Protein AF-A0A7Y3NIC6-F1 (afdb_monomer_lite)

Radius of gyration: 16.03 Å; chains: 1; bounding box: 40×29×47 Å

Secondary structure (DSSP, 8-state):
-B-TTSSB--SS-TTTTT-S-EEEEEEE--SS--EEEEEESS-EEEESSTTSS-EEPTT--BS---EEEETTEEEEEEB-TTSPSEEEEESSS-EEEEEEGGGT------EEEE---TT---EEEE-SS-EEEESSTTSS-EEE-SHHHHT-S-S--------

Foldseek 3Di:
DAQPPRHDDDLDDCVVVVFPDFQDKDWADDPQAIWIWTATQQAIWIDRHSSNDIDGQPQGAGPWNDWDDADPKIWTWHDGDPAATAIWMDDPSDIDHLGHCVNQPDWDDWPWDQPRDNPGLWTWTQTLQAIWIDRHVSNDIDDDRDCVVVVHPHSGDPDDDDD

Structure (mmCIF, N/CA/C/O backbone):
data_AF-A0A7Y3NIC6-F1
#
_entry.id   AF-A0A7Y3NIC6-F1
#
loop_
_atom_site.group_PDB
_atom_site.id
_atom_site.type_symbol
_atom_site.label_atom_id
_atom_site.label_alt_id
_atom_site.label_comp_id
_atom_site.label_asym_id
_atom_site.label_entity_id
_atom_site.label_seq_id
_atom_site.pdbx_PDB_ins_code
_atom_site.Cartn_x
_atom_site.Cartn_y
_atom_site.Cartn_z
_atom_site.occupancy
_atom_site.B_iso_or_equiv
_atom_site.auth_seq_id
_atom_site.auth_comp_id
_atom_site.auth_asym_id
_atom_site.auth_atom_id
_atom_site.pdbx_PDB_model_num
ATOM 1 N N . MET A 1 1 ? -9.786 10.816 10.727 1.00 49.00 1 MET A N 1
ATOM 2 C CA . MET A 1 1 ? -10.602 9.852 9.953 1.00 49.00 1 MET A CA 1
ATOM 3 C C . MET A 1 1 ? -12.013 9.863 10.515 1.00 49.00 1 MET A C 1
ATOM 5 O O . MET A 1 1 ? -12.152 10.012 11.722 1.00 49.00 1 MET A O 1
ATOM 9 N N . LYS A 1 2 ? -13.046 9.815 9.669 1.00 41.62 2 LYS A N 1
ATOM 10 C CA . LYS A 1 2 ? -14.445 9.829 10.119 1.00 41.62 2 LYS A CA 1
ATOM 11 C C . LYS A 1 2 ? -14.760 8.459 10.725 1.00 41.62 2 LYS A C 1
ATOM 13 O O . LYS A 1 2 ? -14.425 7.452 10.110 1.00 41.62 2 LYS A O 1
ATOM 18 N N . GLY A 1 3 ? -15.352 8.415 11.916 1.00 47.09 3 GLY A N 1
ATOM 19 C CA . GLY A 1 3 ? -15.832 7.158 12.481 1.00 47.09 3 GLY A CA 1
ATOM 20 C C . GLY A 1 3 ? -17.024 6.647 11.672 1.00 47.09 3 GLY A C 1
ATOM 21 O O . GLY A 1 3 ? -17.823 7.442 11.165 1.00 47.09 3 GLY A O 1
ATOM 22 N N . PHE A 1 4 ? -17.170 5.325 11.573 1.00 53.09 4 PHE A N 1
ATOM 23 C CA . PHE A 1 4 ? -18.240 4.649 10.822 1.00 53.09 4 PHE A CA 1
ATOM 24 C C . PHE A 1 4 ? -19.675 4.981 11.306 1.00 53.09 4 PHE A C 1
ATOM 26 O O . PHE A 1 4 ? -20.641 4.585 10.665 1.00 53.09 4 PHE A O 1
ATOM 33 N N . ASN A 1 5 ? -19.824 5.778 12.375 1.00 50.53 5 ASN A N 1
ATOM 34 C CA . ASN A 1 5 ? -21.098 6.143 13.008 1.00 50.53 5 ASN A CA 1
ATOM 35 C C . ASN A 1 5 ? -21.524 7.605 12.752 1.00 50.53 5 ASN A C 1
ATOM 37 O O . ASN A 1 5 ? -22.390 8.133 13.442 1.00 50.53 5 ASN A O 1
ATOM 41 N N . GLY A 1 6 ? -20.893 8.307 11.804 1.00 53.59 6 GLY A N 1
ATOM 42 C CA . GLY A 1 6 ? -21.268 9.685 11.450 1.00 53.59 6 GLY A CA 1
ATOM 43 C C . GLY A 1 6 ? -20.673 10.778 12.348 1.00 53.59 6 GLY A C 1
ATOM 44 O O . GLY A 1 6 ? -20.760 11.954 11.997 1.00 53.59 6 GLY A O 1
ATOM 45 N N . SER A 1 7 ? -19.992 10.410 13.435 1.00 61.22 7 SER A N 1
ATOM 46 C CA . SER A 1 7 ? -19.198 11.318 14.271 1.00 61.22 7 SER A CA 1
ATOM 47 C C . SER A 1 7 ? -17.699 11.139 14.025 1.00 61.22 7 SER A C 1
ATOM 49 O O . SER A 1 7 ? -17.219 10.049 13.711 1.00 61.22 7 SER A O 1
ATOM 51 N N . TRP A 1 8 ? -16.941 12.227 14.156 1.00 66.69 8 TRP A N 1
ATOM 52 C CA . TRP A 1 8 ? -15.482 12.175 14.115 1.00 66.69 8 TRP A CA 1
ATOM 53 C C . TRP A 1 8 ? -14.951 11.642 15.445 1.00 66.69 8 TRP A C 1
ATOM 55 O O . TRP A 1 8 ? -15.246 12.199 16.498 1.00 66.69 8 TRP A O 1
ATOM 65 N N . SER A 1 9 ? -14.152 10.581 15.388 1.00 66.56 9 SER A N 1
ATOM 66 C CA . SER A 1 9 ? -13.417 10.041 16.530 1.00 66.56 9 SER A CA 1
ATOM 67 C C . SER A 1 9 ? -12.002 9.683 16.090 1.00 66.56 9 SER A C 1
ATOM 69 O O . SER A 1 9 ? -11.790 9.201 14.974 1.00 66.56 9 SER A O 1
ATOM 71 N N . THR A 1 10 ? -11.018 9.925 16.951 1.00 69.56 10 THR A N 1
ATOM 72 C CA . THR A 1 10 ? -9.629 9.541 16.682 1.00 69.56 10 THR A CA 1
ATOM 73 C C . THR A 1 10 ? -9.503 8.022 16.770 1.00 69.56 10 THR A C 1
ATOM 75 O O . THR A 1 10 ? -9.764 7.455 17.824 1.00 69.56 10 THR A O 1
ATOM 78 N N . LEU A 1 11 ? -9.119 7.376 15.666 1.00 72.75 11 LEU A N 1
ATOM 79 C CA . LEU A 1 11 ? -8.909 5.922 15.604 1.00 72.75 11 LEU A CA 1
ATOM 80 C C . LEU A 1 11 ? -7.436 5.556 15.822 1.00 72.75 11 LEU A C 1
ATOM 82 O O . LEU A 1 11 ? -7.135 4.631 16.564 1.00 72.75 11 LEU A O 1
ATOM 86 N N . LEU A 1 12 ? -6.515 6.324 15.232 1.00 76.56 12 LEU A N 1
ATOM 87 C CA . LEU A 1 12 ? -5.072 6.192 15.437 1.00 76.56 12 LEU A CA 1
ATOM 88 C C . LEU A 1 12 ? -4.514 7.519 15.959 1.00 76.56 12 LEU A C 1
ATOM 90 O O . LEU A 1 12 ? -4.702 8.562 15.330 1.00 76.56 12 LEU A O 1
ATOM 94 N N . ASN A 1 13 ? -3.854 7.482 17.117 1.00 76.50 13 ASN A N 1
ATOM 95 C CA . ASN A 1 13 ? -3.305 8.662 17.781 1.00 76.50 13 ASN A CA 1
ATOM 96 C C . ASN A 1 13 ? -1.777 8.696 17.654 1.00 76.50 13 ASN A C 1
ATOM 98 O O . ASN A 1 13 ? -1.081 7.834 18.189 1.00 76.50 13 ASN A O 1
ATOM 102 N N . THR A 1 14 ? -1.251 9.718 16.983 1.00 76.94 14 THR A N 1
ATOM 103 C CA . THR A 1 14 ? 0.187 9.867 16.735 1.00 76.94 14 THR A CA 1
ATOM 104 C C . THR A 1 14 ? 1.007 9.995 18.019 1.00 76.94 14 THR A C 1
ATOM 106 O O . THR A 1 14 ? 2.137 9.521 18.051 1.00 76.94 14 THR A O 1
ATOM 109 N N . THR A 1 15 ? 0.448 10.531 19.110 1.00 77.94 15 THR A N 1
ATOM 110 C CA . THR A 1 15 ? 1.169 10.625 20.392 1.00 77.94 15 THR A CA 1
ATOM 111 C C . THR A 1 15 ? 1.289 9.274 21.089 1.00 77.94 15 THR A C 1
ATOM 113 O O . THR A 1 15 ? 2.352 8.948 21.607 1.00 77.94 15 THR A O 1
ATOM 116 N N . THR A 1 16 ? 0.243 8.443 21.042 1.00 82.38 16 THR A N 1
ATOM 117 C CA . THR A 1 16 ? 0.250 7.088 21.623 1.00 82.38 16 THR A CA 1
ATOM 118 C C . THR A 1 16 ? 1.295 6.189 20.963 1.00 82.38 16 THR A C 1
ATOM 120 O O . THR A 1 16 ? 1.930 5.384 21.638 1.00 82.38 16 THR A O 1
ATOM 123 N N . TYR A 1 17 ? 1.496 6.350 19.654 1.00 81.75 17 TYR A N 1
ATOM 124 C CA . TYR A 1 17 ? 2.398 5.516 18.857 1.00 81.75 17 TYR A CA 1
ATOM 125 C C . TYR A 1 17 ? 3.721 6.214 18.494 1.00 81.75 17 TYR A C 1
ATOM 127 O O . TYR A 1 17 ? 4.538 5.647 17.771 1.00 81.75 17 TYR A O 1
ATOM 135 N N . ASN A 1 18 ? 3.966 7.422 19.019 1.00 88.00 18 ASN A N 1
ATOM 136 C CA . ASN A 1 18 ? 5.128 8.261 18.702 1.00 88.00 18 ASN A CA 1
ATOM 137 C C . ASN A 1 18 ? 5.354 8.435 17.186 1.00 88.00 18 ASN A C 1
ATOM 139 O O . ASN A 1 18 ? 6.484 8.319 16.714 1.00 88.00 18 ASN A O 1
ATOM 143 N N . LEU A 1 19 ? 4.288 8.656 16.422 1.00 87.88 19 LEU A N 1
ATOM 144 C CA . LEU A 1 19 ? 4.323 8.860 14.971 1.00 87.88 19 LEU A CA 1
ATOM 145 C C . LEU A 1 19 ? 4.454 10.350 14.661 1.00 87.88 19 LEU A C 1
ATOM 147 O O . LEU A 1 19 ? 3.860 11.174 15.357 1.00 87.88 19 LEU A O 1
ATOM 151 N N . ASN A 1 20 ? 5.178 10.697 13.599 1.00 89.44 20 ASN A N 1
ATOM 152 C CA . ASN A 1 20 ? 5.222 12.080 13.125 1.00 89.44 20 ASN A CA 1
ATOM 153 C C . ASN A 1 20 ? 4.123 12.345 12.096 1.00 89.44 20 ASN A C 1
ATOM 155 O O . ASN A 1 20 ? 3.544 13.432 12.089 1.00 89.44 20 ASN A O 1
ATOM 159 N N . THR A 1 21 ? 3.815 11.362 11.243 1.00 87.94 21 THR A N 1
ATOM 160 C CA . THR A 1 21 ? 2.833 11.534 10.169 1.00 87.94 21 THR A CA 1
ATOM 161 C C . THR A 1 21 ? 1.945 10.310 9.972 1.00 87.94 21 THR A C 1
ATOM 163 O O . THR A 1 21 ? 2.340 9.167 10.197 1.00 87.94 21 THR A O 1
ATOM 166 N N . LEU A 1 22 ? 0.716 10.575 9.525 1.00 89.19 22 LEU A N 1
ATOM 167 C CA . LEU A 1 22 ? -0.188 9.589 8.940 1.00 89.19 22 LEU A CA 1
ATOM 168 C C . LEU A 1 22 ? -0.358 9.982 7.477 1.00 89.19 22 LEU A C 1
ATOM 170 O O . LEU A 1 22 ? -0.909 11.043 7.186 1.00 89.19 22 LEU A O 1
ATOM 174 N N . ASN A 1 23 ? 0.157 9.161 6.576 1.00 88.19 23 ASN A N 1
ATOM 175 C CA . ASN A 1 23 ? 0.338 9.549 5.184 1.00 88.19 23 ASN A CA 1
ATOM 176 C C . ASN A 1 23 ? -0.791 9.037 4.292 1.00 88.19 23 ASN A C 1
ATOM 178 O O . ASN A 1 23 ? -1.292 9.759 3.436 1.00 88.19 23 ASN A O 1
ATOM 182 N N . CYS A 1 24 ? -1.202 7.788 4.503 1.00 87.00 24 CYS A N 1
ATOM 183 C CA . CYS A 1 24 ? -2.214 7.128 3.693 1.00 87.00 24 CYS A CA 1
ATOM 184 C C . CYS A 1 24 ? -3.041 6.153 4.521 1.00 87.00 24 CYS A C 1
ATOM 186 O O . CYS A 1 24 ? -2.657 5.753 5.621 1.00 87.00 24 CYS A O 1
ATOM 188 N N . VAL A 1 25 ? -4.195 5.776 3.981 1.00 89.19 25 VAL A N 1
ATOM 189 C CA . VAL A 1 25 ? -5.087 4.792 4.585 1.00 89.19 25 VAL A CA 1
ATOM 190 C C . VAL A 1 25 ? -5.695 3.914 3.514 1.00 89.19 25 VAL A C 1
ATOM 192 O O . VAL A 1 25 ? -6.098 4.404 2.462 1.00 89.19 25 VAL A O 1
ATOM 195 N N . PHE A 1 26 ? -5.801 2.629 3.817 1.00 87.94 26 PHE A N 1
ATOM 196 C CA . PHE A 1 26 ? -6.536 1.668 3.017 1.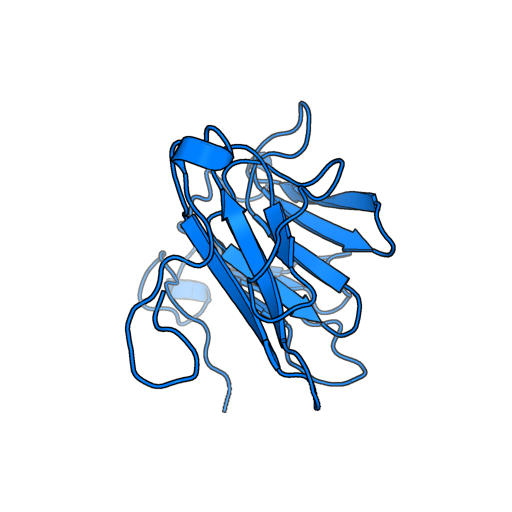00 87.94 26 PHE A CA 1
ATOM 197 C C . PHE A 1 26 ? -7.535 0.932 3.905 1.00 87.94 26 PHE A C 1
ATOM 199 O O . PHE A 1 26 ? -7.202 0.531 5.020 1.00 87.94 26 PHE A O 1
ATOM 206 N N . VAL A 1 27 ? -8.768 0.772 3.425 1.00 89.38 27 VAL A N 1
ATOM 207 C CA . VAL A 1 27 ? -9.847 0.108 4.165 1.00 89.38 27 VAL A CA 1
ATOM 208 C C . VAL A 1 27 ? -10.367 -1.049 3.326 1.00 89.38 27 VAL A C 1
ATOM 210 O O . VAL A 1 27 ? -10.932 -0.838 2.257 1.00 89.38 27 VAL A O 1
ATOM 213 N N . LEU A 1 28 ? -10.214 -2.264 3.844 1.00 87.44 28 LEU A N 1
ATOM 214 C CA . LEU A 1 28 ? -10.879 -3.461 3.348 1.00 87.44 28 LEU A CA 1
ATOM 215 C C . LEU A 1 28 ? -12.178 -3.658 4.135 1.00 87.44 28 LEU A C 1
ATOM 217 O O . LEU A 1 28 ? -12.122 -4.018 5.317 1.00 87.44 28 LEU A O 1
ATOM 221 N N . PRO A 1 29 ? -13.353 -3.433 3.528 1.00 86.50 29 PRO A N 1
ATOM 222 C CA . PRO A 1 29 ? -14.612 -3.728 4.191 1.00 86.50 29 PRO A CA 1
ATOM 223 C C . PRO A 1 29 ? -14.749 -5.242 4.400 1.00 86.50 29 PRO A C 1
ATOM 225 O O . PRO A 1 29 ? -14.575 -6.026 3.469 1.00 86.50 29 PRO A 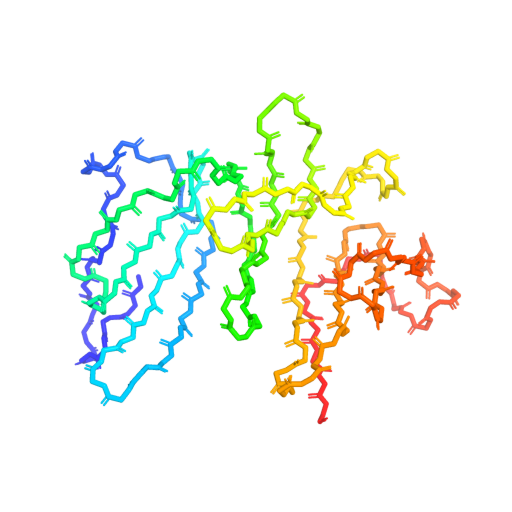O 1
ATOM 228 N N . GLY A 1 30 ? -15.090 -5.650 5.620 1.00 85.62 30 GLY A N 1
ATOM 229 C CA . GLY A 1 30 ? -15.506 -7.015 5.933 1.00 85.62 30 GLY A CA 1
ATOM 230 C C . GLY A 1 30 ? -16.960 -7.055 6.398 1.00 85.62 30 GLY A C 1
ATOM 231 O O . GLY A 1 30 ? -17.576 -6.022 6.661 1.00 85.62 30 GLY A O 1
ATOM 232 N N . SER A 1 31 ? -17.526 -8.258 6.503 1.00 86.94 31 SER A N 1
ATOM 233 C CA . SER A 1 31 ? -18.942 -8.454 6.852 1.00 86.94 31 SER A CA 1
ATOM 234 C C . SER A 1 31 ? -19.299 -8.028 8.282 1.00 86.94 31 SER A C 1
ATOM 236 O O . SER A 1 31 ? -20.456 -7.720 8.552 1.00 86.94 31 SER A O 1
ATOM 238 N N . SER A 1 32 ? -18.329 -8.027 9.201 1.00 87.94 32 SER A N 1
ATOM 239 C CA . SER A 1 32 ? -18.510 -7.664 10.619 1.00 87.94 32 SER A CA 1
ATOM 240 C C . SER A 1 32 ? -17.502 -6.628 11.117 1.00 87.94 32 SER A C 1
ATOM 242 O O . SER A 1 32 ? -17.825 -5.804 11.971 1.00 87.94 32 SER A O 1
ATOM 244 N N . SER A 1 33 ? -16.280 -6.658 10.592 1.00 89.75 33 SER A N 1
ATOM 245 C CA . SER A 1 33 ? -15.252 -5.653 10.837 1.00 89.75 33 SER A CA 1
ATOM 246 C C . SER A 1 33 ? -14.479 -5.381 9.556 1.00 89.75 33 SER A C 1
ATOM 248 O O . SER A 1 33 ? -14.319 -6.260 8.713 1.00 89.75 33 SER A O 1
ATOM 250 N N . ALA A 1 34 ? -14.014 -4.148 9.410 1.00 89.69 34 ALA A N 1
ATOM 251 C CA . ALA A 1 34 ? -13.074 -3.747 8.389 1.00 89.69 34 ALA A CA 1
ATOM 252 C C . ALA A 1 34 ? -11.642 -4.003 8.865 1.00 89.69 34 ALA A C 1
ATOM 254 O O . ALA A 1 34 ? -11.299 -3.714 10.019 1.00 89.69 34 ALA A O 1
ATOM 255 N N . GLN A 1 35 ? -10.816 -4.484 7.940 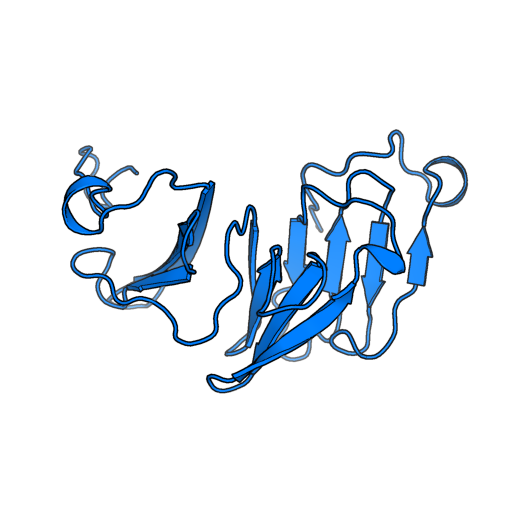1.00 92.06 35 GLN A N 1
ATOM 256 C CA . GLN A 1 35 ? -9.370 -4.427 8.075 1.00 92.06 35 GLN A CA 1
ATOM 257 C C . GLN A 1 35 ? -8.906 -3.058 7.565 1.00 92.06 35 GLN A C 1
ATOM 259 O O . GLN A 1 35 ? -9.294 -2.620 6.481 1.00 92.06 35 GLN A O 1
ATOM 264 N N . VAL A 1 36 ? -8.095 -2.362 8.353 1.00 92.88 36 VAL A N 1
ATOM 265 C CA . VAL A 1 36 ? -7.593 -1.025 8.035 1.00 92.88 36 VAL A CA 1
ATOM 266 C C . VAL A 1 36 ? -6.076 -1.037 8.081 1.00 92.88 36 VAL A C 1
ATOM 268 O O . VAL A 1 36 ? -5.493 -1.563 9.025 1.00 92.88 36 VAL A O 1
ATOM 271 N N . TYR A 1 37 ? -5.452 -0.424 7.083 1.00 93.06 37 TYR A N 1
ATOM 272 C CA . TYR A 1 37 ? -4.013 -0.195 7.028 1.00 93.06 37 TYR A CA 1
ATOM 273 C C . TYR A 1 37 ? -3.735 1.300 6.974 1.00 93.06 37 TYR A C 1
ATOM 275 O O . TYR A 1 37 ? -4.442 2.038 6.287 1.00 93.06 37 TYR A O 1
ATOM 283 N N . VAL A 1 38 ? -2.704 1.750 7.682 1.00 93.31 38 VAL A N 1
ATOM 284 C CA . VAL A 1 38 ? -2.266 3.146 7.692 1.00 93.31 38 VAL A CA 1
ATOM 285 C C . VAL A 1 38 ? -0.767 3.208 7.472 1.00 93.31 38 VAL A C 1
ATOM 287 O O . VAL A 1 38 ? 0.001 2.675 8.270 1.00 93.31 38 VAL A O 1
ATOM 290 N N . GLY A 1 39 ? -0.351 3.881 6.402 1.00 92.50 39 GLY A N 1
ATOM 291 C CA . GLY A 1 39 ? 1.054 4.189 6.163 1.00 92.50 39 GLY A CA 1
ATOM 292 C C . GLY A 1 39 ? 1.486 5.376 7.016 1.00 92.50 39 GLY A C 1
ATOM 293 O O . GLY A 1 39 ? 0.796 6.399 7.082 1.00 92.50 39 GLY A O 1
ATOM 294 N N . THR A 1 40 ? 2.625 5.232 7.684 1.00 92.38 40 THR A N 1
ATOM 295 C CA . THR A 1 40 ? 3.191 6.245 8.585 1.00 92.38 40 THR A CA 1
ATOM 296 C C . THR A 1 40 ? 4.652 6.508 8.242 1.00 92.38 40 THR A C 1
ATOM 298 O O . THR A 1 40 ? 5.243 5.830 7.399 1.00 92.38 40 THR A O 1
ATOM 301 N N . ASP A 1 41 ? 5.272 7.460 8.933 1.00 91.12 41 ASP A N 1
ATOM 302 C CA . ASP A 1 41 ? 6.712 7.701 8.844 1.00 91.12 41 ASP A CA 1
ATOM 303 C C . ASP A 1 41 ? 7.572 6.536 9.364 1.00 91.12 41 ASP A C 1
ATOM 305 O O . ASP A 1 41 ? 8.750 6.461 9.026 1.00 91.12 41 ASP A O 1
ATOM 309 N N . LYS A 1 42 ? 7.007 5.616 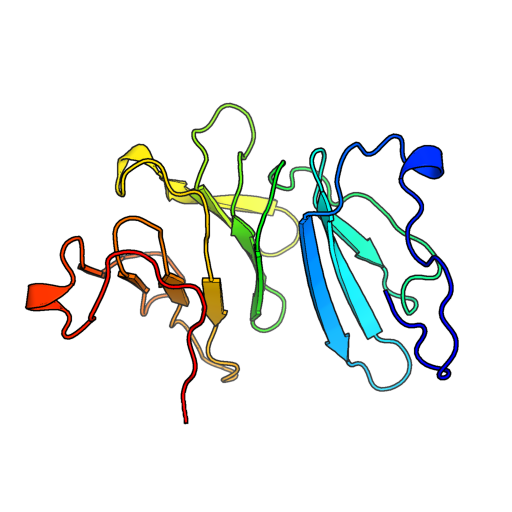10.160 1.00 91.94 42 LYS A N 1
ATOM 310 C CA . LYS A 1 42 ? 7.772 4.554 10.841 1.00 91.94 42 LYS A CA 1
ATOM 311 C C . LYS A 1 42 ? 7.473 3.134 10.391 1.00 91.94 42 LYS A C 1
ATOM 313 O O . LYS A 1 42 ? 8.330 2.273 10.547 1.00 91.94 42 LYS A O 1
ATOM 318 N N . SER A 1 43 ? 6.252 2.864 9.946 1.00 94.25 43 SER A N 1
ATOM 319 C CA . SER A 1 43 ? 5.769 1.529 9.575 1.00 94.25 43 SER A CA 1
ATOM 320 C C . SER A 1 43 ? 4.375 1.638 8.952 1.00 94.25 43 SER A C 1
ATOM 322 O O . SER A 1 43 ? 3.717 2.680 9.036 1.00 94.25 43 SER A O 1
ATOM 324 N N . ILE A 1 44 ? 3.893 0.552 8.367 1.00 94.94 44 ILE A N 1
ATOM 325 C CA . ILE A 1 44 ? 2.472 0.366 8.102 1.00 94.94 44 ILE A CA 1
ATOM 326 C C . ILE A 1 44 ? 1.836 -0.215 9.362 1.00 94.94 44 ILE A C 1
ATOM 328 O O . ILE A 1 44 ? 2.262 -1.253 9.860 1.00 94.94 44 ILE A O 1
ATOM 332 N N . TYR A 1 45 ? 0.814 0.457 9.879 1.00 94.75 45 TYR A N 1
ATOM 333 C CA . TYR A 1 45 ? 0.017 -0.034 10.996 1.00 94.75 45 TYR A CA 1
ATOM 334 C C . TYR A 1 45 ? -1.243 -0.708 10.478 1.00 94.75 45 TYR A C 1
ATOM 336 O O . TYR A 1 45 ? -1.892 -0.185 9.572 1.00 94.75 45 TYR A O 1
ATOM 344 N N . ASP A 1 46 ? -1.615 -1.829 11.083 1.00 94.56 46 ASP A N 1
ATOM 345 C CA . ASP A 1 46 ? -2.804 -2.588 10.731 1.00 94.56 46 ASP A CA 1
ATOM 346 C C . ASP A 1 46 ? -3.797 -2.679 11.898 1.00 94.56 46 ASP A C 1
ATOM 348 O O . ASP A 1 46 ? -3.433 -2.633 13.077 1.00 94.56 46 ASP A O 1
ATOM 352 N N . SER A 1 47 ? -5.078 -2.771 11.557 1.00 93.56 47 SER A N 1
ATOM 353 C CA . SER A 1 47 ? -6.178 -2.943 12.497 1.00 93.56 47 SER A CA 1
ATOM 354 C C . SER A 1 47 ? -7.238 -3.861 11.909 1.00 93.56 47 SER A C 1
ATOM 356 O O . SER A 1 47 ? -7.810 -3.560 10.866 1.00 93.56 47 SER A O 1
ATOM 358 N N . SER A 1 48 ? -7.563 -4.938 12.617 1.00 93.81 48 SER A N 1
ATOM 359 C CA . SER A 1 48 ? -8.608 -5.901 12.237 1.00 93.81 48 SER A CA 1
ATOM 360 C C . SER A 1 48 ? -9.974 -5.623 12.882 1.00 93.81 48 SER A C 1
ATOM 362 O O . SER A 1 48 ? -10.929 -6.388 12.716 1.00 93.81 48 SER A O 1
ATOM 364 N N . ASN A 1 49 ? -10.085 -4.530 13.646 1.00 91.31 49 ASN A N 1
ATOM 365 C CA . ASN A 1 49 ? -11.243 -4.214 14.483 1.00 91.31 49 ASN A CA 1
ATOM 366 C C . ASN A 1 49 ? -11.749 -2.777 14.285 1.00 91.31 49 ASN A C 1
ATOM 368 O O . ASN A 1 49 ? -12.011 -2.052 15.250 1.00 91.31 49 ASN A O 1
ATOM 372 N N . ASN A 1 50 ? -11.916 -2.370 13.021 1.00 88.88 50 ASN A N 1
ATOM 373 C CA . ASN A 1 50 ? -12.447 -1.054 12.644 1.00 88.88 50 ASN A CA 1
ATOM 374 C C . ASN A 1 50 ? -11.599 0.134 13.147 1.00 88.88 50 ASN A C 1
ATOM 376 O O . ASN A 1 50 ? -12.128 1.228 13.345 1.00 88.88 50 ASN A O 1
ATOM 380 N N . GLY A 1 51 ? -10.297 -0.064 13.377 1.00 88.94 51 GLY A N 1
ATOM 381 C CA . GLY A 1 51 ? -9.409 0.978 13.895 1.00 88.94 51 GLY A CA 1
ATOM 382 C C . GLY A 1 51 ? -9.466 1.165 15.413 1.00 88.94 51 GLY A C 1
ATOM 383 O O . GLY A 1 51 ? -9.025 2.208 15.891 1.00 88.94 51 GLY A O 1
ATOM 384 N N . SER A 1 52 ? -10.010 0.204 16.172 1.00 86.62 52 SER A N 1
ATOM 385 C CA . SER A 1 52 ? -10.076 0.288 17.645 1.00 86.62 52 SER A CA 1
ATOM 386 C C . SER A 1 52 ? -8.726 0.008 18.313 1.00 86.62 52 SER A C 1
ATOM 388 O O . SER A 1 52 ? -8.437 0.539 19.382 1.00 86.62 52 SER A O 1
ATOM 390 N N . SER A 1 53 ? -7.890 -0.823 17.690 1.00 89.12 53 SER A N 1
ATOM 391 C CA . SER A 1 53 ? -6.505 -1.072 18.096 1.00 89.12 53 SER A CA 1
ATOM 392 C C . SER A 1 53 ? -5.615 -1.284 16.880 1.00 89.12 53 SER A C 1
ATOM 394 O O . SER A 1 53 ? -6.085 -1.798 15.864 1.00 89.12 53 SER A O 1
ATOM 396 N N . TRP A 1 54 ? -4.331 -0.955 17.020 1.00 93.62 54 TRP A N 1
ATOM 397 C CA . TRP A 1 54 ? -3.362 -0.984 15.928 1.00 93.62 54 TRP A CA 1
ATOM 398 C C . TRP A 1 54 ? -2.082 -1.711 16.312 1.00 93.62 54 TRP A C 1
ATOM 400 O O . TRP A 1 54 ? -1.589 -1.527 17.429 1.00 93.62 54 TRP A O 1
ATOM 410 N N . SER A 1 55 ? -1.528 -2.461 15.362 1.00 93.81 55 SER A N 1
ATOM 411 C CA . SER A 1 55 ? -0.219 -3.104 15.474 1.00 93.81 55 SER A CA 1
ATOM 412 C C . SER A 1 55 ? 0.678 -2.684 14.306 1.00 93.81 55 SER A C 1
ATOM 414 O O . SER A 1 55 ? 0.178 -2.481 13.203 1.00 93.81 55 SER A O 1
ATOM 416 N N . PRO A 1 56 ? 1.991 -2.497 14.516 1.00 94.19 56 PRO A N 1
ATOM 417 C CA . PRO A 1 56 ? 2.914 -2.266 13.411 1.00 94.19 56 PRO A CA 1
ATOM 418 C C . PRO A 1 56 ? 3.165 -3.571 12.643 1.00 94.19 56 PRO A C 1
ATOM 420 O O . PRO A 1 56 ? 3.420 -4.617 13.249 1.00 94.19 56 PRO A O 1
ATOM 423 N N . MET A 1 57 ? 3.160 -3.501 11.313 1.00 94.94 57 MET A N 1
ATOM 424 C CA . MET A 1 57 ? 3.535 -4.616 10.450 1.00 94.94 57 MET A CA 1
ATOM 425 C C . MET A 1 57 ? 5.057 -4.760 10.425 1.00 94.94 57 MET A C 1
ATOM 427 O O . MET A 1 57 ? 5.790 -3.870 9.990 1.00 94.94 57 MET A O 1
ATOM 431 N N . GLN A 1 58 ? 5.550 -5.902 10.898 1.00 93.44 58 GLN A N 1
ATOM 432 C CA . GLN A 1 58 ? 6.986 -6.146 10.991 1.00 93.44 58 GLN A CA 1
ATOM 433 C C . GLN A 1 58 ? 7.641 -6.167 9.609 1.00 93.44 58 GLN A C 1
ATOM 435 O O . GLN A 1 58 ? 7.151 -6.803 8.679 1.00 93.44 58 GLN A O 1
ATOM 440 N N . GLY A 1 59 ? 8.764 -5.459 9.486 1.00 93.00 59 GLY A N 1
ATOM 441 C CA . GLY A 1 59 ? 9.508 -5.361 8.232 1.00 93.00 59 GLY A CA 1
ATOM 442 C C . GLY A 1 59 ? 8.806 -4.563 7.132 1.00 93.00 59 GLY A C 1
ATOM 443 O O . GLY A 1 59 ? 9.292 -4.583 6.008 1.00 93.00 59 GLY A O 1
ATOM 444 N N . SER A 1 60 ? 7.698 -3.871 7.422 1.00 94.81 60 SER A N 1
ATOM 445 C CA . SER A 1 60 ? 7.028 -3.017 6.438 1.00 94.81 60 SER A CA 1
ATOM 446 C C . SER A 1 60 ? 7.927 -1.877 5.967 1.00 94.81 60 SER A C 1
ATOM 448 O O . SER A 1 60 ? 8.749 -1.395 6.755 1.00 94.81 60 SER A O 1
ATOM 450 N N . PRO A 1 61 ? 7.720 -1.355 4.748 1.00 92.44 61 PRO A N 1
ATOM 451 C CA . PRO A 1 61 ? 8.349 -0.109 4.361 1.00 92.44 61 PRO A CA 1
ATOM 452 C C . PRO A 1 61 ? 7.935 1.040 5.288 1.00 92.44 61 PRO A C 1
ATOM 454 O O . PRO A 1 61 ? 6.878 1.021 5.927 1.00 92.44 61 PRO A O 1
ATOM 457 N N . ILE A 1 62 ? 8.810 2.035 5.366 1.00 92.25 62 ILE A N 1
ATOM 458 C CA . ILE A 1 62 ? 8.600 3.262 6.132 1.00 92.25 62 ILE A CA 1
ATOM 459 C C . ILE A 1 62 ? 8.324 4.427 5.185 1.00 92.25 62 ILE A C 1
ATOM 461 O O . ILE A 1 62 ? 8.809 4.449 4.049 1.00 92.25 62 ILE A O 1
ATOM 465 N N . GLY A 1 63 ? 7.556 5.407 5.659 1.00 89.69 63 GLY A N 1
ATOM 466 C CA . GLY A 1 63 ? 7.236 6.601 4.883 1.00 89.69 63 GLY A CA 1
ATOM 467 C C . GLY A 1 63 ? 6.283 6.345 3.717 1.00 89.69 63 GLY A C 1
ATOM 468 O O . GLY A 1 63 ? 6.260 7.152 2.797 1.00 89.69 63 GLY A O 1
ATOM 469 N N . SER A 1 64 ? 5.506 5.257 3.745 1.00 89.25 64 SER A N 1
ATOM 470 C CA . SER A 1 64 ? 4.542 4.927 2.690 1.00 89.25 64 SER A CA 1
ATOM 471 C C . SER A 1 64 ? 3.520 6.043 2.512 1.00 89.25 64 SER A C 1
ATOM 473 O O . SER A 1 64 ? 2.901 6.482 3.485 1.00 89.25 64 SER A O 1
ATOM 475 N N . LEU A 1 65 ? 3.333 6.488 1.276 1.00 85.50 65 LEU A N 1
ATOM 476 C CA . LEU A 1 65 ? 2.372 7.510 0.868 1.00 85.50 65 LEU A CA 1
ATOM 477 C C . LEU A 1 65 ? 1.156 6.901 0.163 1.00 85.50 65 LEU A C 1
ATOM 479 O O . LEU A 1 65 ? 0.161 7.594 -0.040 1.00 85.50 65 LEU A O 1
ATOM 483 N N . ALA A 1 66 ? 1.201 5.609 -0.159 1.00 82.94 66 ALA A N 1
ATOM 484 C CA . ALA A 1 66 ? 0.109 4.882 -0.769 1.00 82.94 66 ALA A CA 1
ATOM 485 C C . ALA A 1 66 ? 0.140 3.380 -0.459 1.00 82.94 66 ALA A C 1
ATOM 487 O O . ALA A 1 66 ? 1.184 2.773 -0.219 1.00 82.94 66 ALA A O 1
ATOM 488 N N . LEU A 1 67 ? -1.052 2.782 -0.477 1.00 86.56 67 LEU A N 1
ATOM 489 C CA . LEU A 1 67 ? -1.295 1.379 -0.160 1.00 86.56 67 LEU A CA 1
ATOM 490 C C . LEU A 1 67 ? -2.331 0.802 -1.123 1.00 86.56 67 LEU A C 1
ATOM 492 O O . LEU A 1 67 ? -3.291 1.490 -1.472 1.00 86.56 67 LEU A O 1
ATOM 496 N N . ALA A 1 68 ? -2.182 -0.475 -1.470 1.00 83.88 68 ALA A N 1
ATOM 497 C CA . ALA A 1 68 ? -3.206 -1.242 -2.175 1.00 83.88 68 ALA A CA 1
ATOM 498 C C . ALA A 1 68 ? -3.202 -2.708 -1.768 1.00 83.88 68 ALA A C 1
ATOM 500 O O . ALA A 1 68 ? -2.167 -3.250 -1.386 1.00 83.88 68 ALA A O 1
ATOM 501 N N . VAL A 1 69 ? -4.353 -3.365 -1.891 1.00 81.50 69 VAL A N 1
ATOM 502 C CA . VAL A 1 69 ? -4.507 -4.784 -1.565 1.00 81.50 69 VAL A CA 1
ATOM 503 C C . VAL A 1 69 ? -5.137 -5.535 -2.730 1.00 81.50 69 VAL A C 1
ATOM 505 O O . VAL A 1 69 ? -6.197 -5.145 -3.213 1.00 81.50 69 VAL A O 1
ATOM 508 N N . SER A 1 70 ? -4.532 -6.668 -3.090 1.00 78.19 70 SER A N 1
ATOM 509 C CA . SER A 1 70 ? -5.115 -7.677 -3.978 1.00 78.19 70 SER A CA 1
ATOM 510 C C . SER A 1 70 ? -5.160 -9.023 -3.265 1.00 78.19 70 SER A C 1
ATOM 512 O O . SER A 1 70 ? -4.120 -9.607 -2.956 1.00 78.19 70 SER A O 1
ATOM 514 N N . GLY A 1 71 ? -6.361 -9.517 -2.962 1.00 79.75 71 GLY A N 1
ATOM 515 C CA . GLY A 1 71 ? -6.529 -10.739 -2.174 1.00 79.75 71 GLY A CA 1
ATOM 516 C C . GLY A 1 71 ? -5.844 -10.625 -0.807 1.00 79.75 71 GLY A C 1
ATOM 517 O O . GLY A 1 71 ? -6.235 -9.805 0.017 1.00 79.75 71 GLY A O 1
ATOM 518 N N . THR A 1 72 ? -4.821 -11.448 -0.570 1.00 83.44 72 THR A N 1
ATOM 519 C CA . THR A 1 72 ? -4.007 -11.440 0.662 1.00 83.44 72 THR A CA 1
ATOM 520 C C . THR A 1 72 ? -2.683 -10.690 0.511 1.00 83.44 72 THR A C 1
ATOM 522 O O . THR A 1 72 ? -1.833 -10.765 1.394 1.00 83.44 72 THR A O 1
ATOM 525 N N . THR A 1 73 ? -2.460 -10.042 -0.629 1.00 85.56 73 THR A N 1
ATOM 526 C CA . THR A 1 73 ? -1.204 -9.377 -0.965 1.00 85.56 73 THR A CA 1
ATOM 527 C C . THR A 1 73 ? -1.348 -7.876 -0.777 1.00 85.56 73 THR A C 1
ATOM 529 O O . THR A 1 73 ? -2.238 -7.260 -1.367 1.00 85.56 73 THR A O 1
ATOM 532 N N . LEU A 1 74 ? -0.463 -7.291 0.029 1.00 89.38 74 LEU A N 1
ATOM 533 C CA . LEU A 1 74 ? -0.415 -5.853 0.288 1.00 89.38 74 LEU A CA 1
ATOM 534 C C . LEU A 1 74 ? 0.741 -5.234 -0.497 1.00 89.38 74 LEU A C 1
ATOM 536 O O . LEU A 1 74 ? 1.846 -5.767 -0.517 1.00 89.38 74 LEU A O 1
ATOM 540 N N . TYR A 1 75 ? 0.480 -4.094 -1.116 1.00 88.44 75 TYR A N 1
ATOM 541 C CA . TYR A 1 75 ? 1.445 -3.296 -1.855 1.00 88.44 75 TYR A CA 1
ATOM 542 C C . TYR A 1 75 ? 1.585 -1.939 -1.183 1.00 88.44 75 TYR A C 1
ATOM 544 O O . TYR A 1 75 ? 0.587 -1.337 -0.782 1.00 88.44 75 TYR A O 1
ATOM 552 N N . ALA A 1 76 ? 2.818 -1.460 -1.070 1.00 88.69 76 ALA A N 1
ATOM 553 C CA . ALA A 1 76 ? 3.116 -0.182 -0.450 1.00 88.69 76 ALA A CA 1
ATOM 554 C C . ALA A 1 76 ? 4.364 0.445 -1.057 1.00 88.69 76 ALA A C 1
ATOM 556 O O . ALA A 1 76 ? 5.370 -0.238 -1.276 1.00 88.69 76 ALA A O 1
ATOM 557 N N . ASP A 1 77 ? 4.328 1.752 -1.271 1.00 87.69 77 ASP A N 1
ATOM 558 C CA . ASP A 1 77 ? 5.549 2.498 -1.528 1.00 87.69 77 ASP A CA 1
ATOM 559 C C . ASP A 1 77 ? 6.331 2.757 -0.241 1.00 87.69 77 ASP A C 1
ATOM 561 O O . ASP A 1 77 ? 5.865 2.515 0.873 1.00 87.69 77 ASP A O 1
ATOM 565 N N . GLY A 1 78 ? 7.550 3.247 -0.399 1.00 86.69 78 GLY A N 1
ATOM 566 C CA . GLY A 1 78 ? 8.395 3.671 0.706 1.00 86.69 78 GLY A CA 1
ATOM 567 C C . GLY A 1 78 ? 9.706 2.906 0.764 1.00 86.69 78 GLY A C 1
ATOM 568 O O . GLY A 1 78 ? 10.065 2.144 -0.140 1.00 86.69 78 GLY A O 1
ATOM 569 N N . GLN A 1 79 ? 10.452 3.163 1.830 1.00 89.38 79 GLN A N 1
ATOM 570 C CA . GLN A 1 79 ? 11.784 2.610 2.022 1.00 89.38 79 GLN A CA 1
ATOM 571 C C . GLN A 1 79 ? 11.709 1.278 2.766 1.00 89.38 79 GLN A C 1
ATOM 573 O O . GLN A 1 79 ? 11.182 1.220 3.874 1.00 89.38 79 GLN A O 1
ATOM 578 N N . LEU A 1 80 ? 12.287 0.224 2.185 1.00 90.62 80 LEU A N 1
ATOM 579 C CA . LEU A 1 80 ? 12.384 -1.097 2.802 1.00 90.62 80 LEU A CA 1
ATOM 580 C C . LEU A 1 80 ? 13.830 -1.389 3.230 1.00 90.62 80 LEU A C 1
ATOM 582 O O . LEU A 1 80 ? 14.708 -1.605 2.395 1.00 90.62 80 LEU A O 1
ATOM 586 N N . GLY A 1 81 ? 14.089 -1.417 4.540 1.00 86.69 81 GLY A N 1
ATOM 587 C CA . GLY A 1 81 ? 15.426 -1.679 5.083 1.00 86.69 81 GLY A CA 1
ATOM 588 C C . GLY A 1 81 ? 16.483 -0.678 4.594 1.00 86.69 81 GLY A C 1
ATOM 589 O O . GLY A 1 81 ? 16.254 0.528 4.585 1.00 86.69 81 GLY A O 1
ATOM 590 N N . ALA A 1 82 ? 17.652 -1.183 4.190 1.00 80.12 82 ALA A N 1
ATOM 591 C CA . ALA A 1 82 ? 18.742 -0.371 3.636 1.00 80.12 82 ALA A CA 1
ATOM 592 C C . ALA A 1 82 ? 18.585 -0.071 2.129 1.00 80.12 82 ALA A C 1
ATOM 594 O O . ALA A 1 82 ? 19.460 0.569 1.544 1.00 80.12 82 ALA A O 1
ATOM 595 N N . SER A 1 83 ? 17.511 -0.548 1.491 1.00 72.69 83 SER A N 1
ATOM 596 C CA . SER A 1 83 ? 17.272 -0.328 0.064 1.00 72.69 83 SER A CA 1
ATOM 597 C C . SER A 1 83 ? 16.782 1.094 -0.220 1.00 72.69 83 SER A C 1
ATOM 599 O O . SER A 1 83 ? 16.346 1.822 0.673 1.00 72.69 83 SER A O 1
ATOM 601 N N . THR A 1 84 ? 16.845 1.491 -1.492 1.00 76.06 84 THR A N 1
ATOM 602 C CA . THR A 1 84 ? 16.197 2.714 -1.983 1.00 76.06 84 THR A CA 1
ATOM 603 C C . THR A 1 84 ? 14.680 2.600 -1.867 1.00 76.06 84 THR A C 1
ATOM 605 O O . THR A 1 84 ? 14.138 1.497 -1.938 1.00 76.06 84 THR A O 1
ATOM 608 N N . SER A 1 85 ? 13.991 3.736 -1.746 1.00 83.50 85 SER A N 1
ATOM 609 C CA . SER A 1 85 ? 12.530 3.774 -1.835 1.00 83.50 85 SER A CA 1
ATOM 610 C C . SER A 1 85 ? 12.032 3.145 -3.138 1.00 83.50 85 SER A C 1
ATOM 612 O O . SER A 1 85 ? 12.726 3.163 -4.160 1.00 83.50 85 SER A O 1
ATOM 614 N N . GLY A 1 86 ? 10.834 2.577 -3.094 1.00 84.00 86 GLY A N 1
ATOM 615 C CA . GLY A 1 86 ? 10.215 1.943 -4.248 1.00 84.00 86 GLY A CA 1
ATOM 616 C C . GLY A 1 86 ? 8.899 1.269 -3.890 1.00 84.00 86 GLY A C 1
ATOM 617 O O . GLY A 1 86 ? 8.397 1.454 -2.782 1.00 84.00 86 GLY A O 1
ATOM 618 N N . LEU A 1 87 ? 8.354 0.477 -4.815 1.00 86.25 87 LEU A N 1
ATOM 619 C CA . LEU A 1 87 ? 7.199 -0.370 -4.538 1.00 86.25 87 LEU A CA 1
ATOM 620 C C . LEU A 1 87 ? 7.648 -1.664 -3.865 1.00 86.25 87 LEU A C 1
ATOM 622 O O . LEU A 1 87 ? 8.517 -2.390 -4.357 1.00 86.25 87 LEU A O 1
ATOM 626 N N . ASN A 1 88 ? 6.978 -1.976 -2.768 1.00 89.44 88 ASN A N 1
ATOM 627 C CA . ASN A 1 88 ? 7.189 -3.165 -1.972 1.00 89.44 88 ASN A CA 1
ATOM 628 C C . ASN A 1 88 ? 5.899 -3.972 -1.906 1.00 89.44 88 ASN A C 1
ATOM 630 O O . ASN A 1 88 ? 4.799 -3.422 -1.970 1.00 89.44 88 ASN A O 1
ATOM 634 N N . VAL A 1 89 ? 6.046 -5.279 -1.754 1.00 90.25 89 VAL A N 1
ATOM 635 C CA . VAL A 1 89 ? 4.931 -6.207 -1.621 1.00 90.25 89 VAL A CA 1
ATOM 636 C C . VAL A 1 89 ? 5.132 -7.082 -0.398 1.00 90.25 89 VAL A C 1
ATOM 638 O O . VAL A 1 89 ? 6.232 -7.590 -0.173 1.00 90.25 89 VAL A O 1
ATOM 641 N N . ASP A 1 90 ? 4.063 -7.267 0.365 1.00 92.19 90 ASP A N 1
ATOM 642 C CA . ASP A 1 90 ? 3.950 -8.296 1.383 1.00 92.19 90 ASP A CA 1
ATOM 643 C C . ASP A 1 90 ? 3.174 -9.484 0.819 1.00 92.19 90 ASP A C 1
ATOM 645 O O . ASP A 1 90 ? 1.980 -9.397 0.509 1.00 92.19 90 ASP A O 1
ATOM 649 N N . SER A 1 91 ? 3.868 -10.611 0.696 1.00 83.69 91 SER A N 1
ATOM 650 C CA . SER A 1 91 ? 3.250 -11.901 0.422 1.00 83.69 91 SER A CA 1
ATOM 651 C C . SER A 1 91 ? 3.498 -12.828 1.609 1.00 83.69 91 SER A C 1
ATOM 653 O O . SER A 1 91 ? 4.593 -13.373 1.741 1.00 83.69 91 SER A O 1
ATOM 655 N N . ALA A 1 92 ? 2.465 -13.025 2.433 1.00 86.25 92 ALA A N 1
ATOM 656 C CA . ALA A 1 92 ? 2.472 -13.904 3.607 1.00 86.25 92 ALA A CA 1
ATOM 657 C C . ALA A 1 92 ? 3.378 -13.451 4.775 1.00 8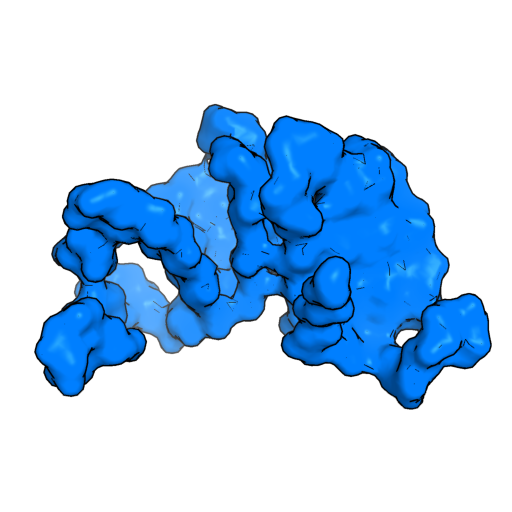6.25 92 ALA A C 1
ATOM 659 O O . ALA A 1 92 ? 4.008 -14.274 5.437 1.00 86.25 92 ALA A O 1
ATOM 660 N N . GLY A 1 93 ? 3.414 -12.148 5.060 1.00 88.12 93 GLY A N 1
ATOM 661 C CA . GLY A 1 93 ? 4.123 -11.559 6.200 1.00 88.12 93 GLY A CA 1
ATOM 662 C C . GLY A 1 93 ? 5.605 -11.292 5.941 1.00 88.12 93 GLY A C 1
ATOM 663 O O . GLY A 1 93 ? 6.372 -11.118 6.885 1.00 88.12 93 GLY A O 1
ATOM 664 N N . THR A 1 94 ? 6.032 -11.300 4.677 1.00 91.38 94 THR A N 1
ATOM 665 C CA . THR A 1 94 ? 7.403 -10.981 4.271 1.00 91.38 94 THR A CA 1
ATOM 666 C C . THR A 1 94 ? 7.382 -9.927 3.179 1.00 91.38 94 THR A C 1
ATOM 668 O O . THR A 1 94 ? 6.898 -10.165 2.069 1.00 91.38 94 THR A O 1
ATOM 671 N N . TRP A 1 95 ? 7.974 -8.778 3.494 1.00 93.25 95 TRP A N 1
ATOM 672 C CA . TRP A 1 95 ? 8.119 -7.664 2.573 1.00 93.25 95 TRP A CA 1
ATOM 673 C C . TRP A 1 95 ? 9.310 -7.853 1.641 1.00 93.25 95 TRP A C 1
ATOM 675 O O . TRP A 1 95 ? 10.417 -8.181 2.071 1.00 93.25 95 TRP A O 1
ATOM 685 N N . LYS A 1 96 ? 9.095 -7.583 0.356 1.00 91.75 96 LYS A N 1
ATOM 686 C CA . LYS A 1 96 ? 10.148 -7.518 -0.660 1.00 91.75 96 LYS A CA 1
ATOM 687 C C . LYS A 1 96 ? 9.939 -6.308 -1.558 1.00 91.75 96 LYS A C 1
ATOM 689 O O . LYS A 1 96 ? 8.805 -5.949 -1.866 1.00 91.75 96 LYS A O 1
ATOM 694 N N . ASN A 1 97 ? 11.031 -5.708 -2.009 1.00 88.62 97 ASN A N 1
ATOM 695 C CA . ASN A 1 97 ? 10.971 -4.689 -3.045 1.00 88.62 97 ASN A CA 1
ATOM 696 C C . ASN A 1 97 ? 10.743 -5.354 -4.416 1.00 88.62 97 ASN A C 1
ATOM 698 O O . ASN A 1 97 ? 11.388 -6.357 -4.724 1.00 88.62 97 ASN A O 1
ATOM 702 N N . ILE A 1 98 ? 9.818 -4.815 -5.212 1.00 85.94 98 ILE A N 1
ATOM 703 C CA . ILE A 1 98 ? 9.493 -5.302 -6.569 1.00 85.94 98 ILE A CA 1
ATOM 704 C C . ILE A 1 98 ? 9.676 -4.238 -7.654 1.00 85.94 98 ILE A C 1
ATOM 706 O O . ILE A 1 98 ? 9.633 -4.561 -8.839 1.00 85.94 98 ILE A O 1
ATOM 710 N N . LEU A 1 99 ? 9.909 -2.986 -7.259 1.00 81.56 99 LEU A N 1
ATOM 711 C CA . LEU A 1 99 ? 10.302 -1.899 -8.147 1.00 81.56 99 LEU A CA 1
ATOM 712 C C . LEU A 1 99 ? 11.127 -0.892 -7.343 1.00 81.56 99 LEU A C 1
ATOM 714 O O . LEU A 1 99 ? 10.644 -0.387 -6.329 1.00 81.56 99 LEU A O 1
ATOM 718 N N . ASN A 1 100 ? 12.347 -0.579 -7.781 1.00 77.38 100 ASN A N 1
ATOM 719 C CA . ASN A 1 100 ? 13.199 0.410 -7.112 1.00 77.38 100 ASN A CA 1
ATOM 720 C C . ASN A 1 100 ? 13.149 1.763 -7.822 1.00 77.38 100 ASN A C 1
ATOM 722 O O . ASN A 1 100 ? 13.182 1.822 -9.051 1.00 77.38 100 ASN A O 1
ATOM 726 N N . ASN A 1 101 ? 13.220 2.856 -7.057 1.00 70.25 101 ASN A N 1
ATOM 727 C CA . ASN A 1 101 ? 13.330 4.207 -7.615 1.00 70.25 101 ASN A CA 1
ATOM 728 C C . ASN A 1 101 ? 14.597 4.398 -8.465 1.00 70.25 101 ASN A C 1
ATOM 730 O O . ASN A 1 101 ? 14.598 5.199 -9.388 1.00 70.25 101 ASN A O 1
ATOM 734 N N . SER A 1 102 ? 15.677 3.641 -8.245 1.00 66.56 102 SER A N 1
ATOM 735 C CA . SER A 1 102 ? 16.851 3.687 -9.138 1.00 66.56 102 SER A CA 1
ATOM 736 C C . SER A 1 102 ? 16.539 3.251 -10.577 1.00 66.56 102 SER A C 1
ATOM 738 O O . SER A 1 102 ? 17.258 3.626 -11.499 1.00 66.56 102 SER A O 1
ATOM 740 N N . GLN A 1 103 ? 15.464 2.486 -10.776 1.00 64.25 103 GLN A N 1
ATOM 741 C CA . GLN A 1 103 ? 14.998 2.016 -12.080 1.00 64.25 103 GLN A CA 1
ATOM 742 C C . GLN A 1 103 ? 13.961 2.965 -12.709 1.00 64.25 103 GLN A C 1
ATOM 744 O O . GLN A 1 103 ? 13.603 2.770 -13.868 1.00 64.25 103 GLN A O 1
ATOM 749 N N . PHE A 1 104 ? 13.478 3.968 -11.960 1.00 60.62 104 PHE A N 1
ATOM 750 C CA . PHE A 1 104 ? 12.309 4.788 -12.323 1.00 60.62 104 PHE A CA 1
ATOM 751 C C . PHE A 1 104 ? 12.375 6.267 -11.907 1.00 60.62 104 PHE A C 1
ATOM 753 O O . PHE A 1 104 ? 11.377 6.976 -12.001 1.00 60.62 104 PHE A O 1
ATOM 760 N N . GLY A 1 105 ? 13.534 6.695 -11.411 1.00 55.72 105 GLY A N 1
ATOM 761 C CA . GLY A 1 105 ? 13.764 7.993 -10.797 1.00 55.72 105 GLY A CA 1
ATOM 762 C C . GLY A 1 105 ? 13.008 8.207 -9.478 1.00 55.72 105 GLY A C 1
ATOM 763 O O . GLY A 1 105 ? 12.317 7.320 -8.965 1.00 55.72 105 GLY A O 1
ATOM 764 N N . ASN A 1 106 ? 13.262 9.343 -8.825 1.00 55.16 106 ASN A N 1
ATOM 765 C CA . ASN A 1 106 ? 12.929 9.576 -7.414 1.00 55.16 106 ASN A CA 1
ATOM 766 C C . ASN A 1 106 ? 11.412 9.698 -7.214 1.00 55.16 106 ASN A C 1
ATOM 768 O O . ASN A 1 106 ? 10.867 10.797 -7.130 1.00 55.16 106 ASN A O 1
ATOM 772 N N . THR A 1 107 ? 10.737 8.555 -7.110 1.00 53.31 107 THR A N 1
ATOM 773 C CA . THR A 1 107 ? 9.284 8.466 -7.013 1.00 53.31 107 THR A CA 1
ATOM 774 C C . THR A 1 107 ? 8.788 8.774 -5.606 1.00 53.31 107 THR A C 1
ATOM 776 O O . THR A 1 107 ? 9.173 8.107 -4.645 1.00 53.31 107 THR A O 1
ATOM 779 N N . THR A 1 108 ? 7.932 9.795 -5.505 1.00 52.16 108 THR A N 1
ATOM 780 C CA . THR A 1 108 ? 7.300 10.309 -4.272 1.00 52.16 108 THR A CA 1
ATOM 781 C C . THR A 1 108 ? 5.795 10.058 -4.191 1.00 52.16 108 THR A C 1
ATOM 783 O O . THR A 1 108 ? 5.159 10.499 -3.245 1.00 52.16 108 THR A O 1
ATOM 786 N N . ALA A 1 109 ? 5.190 9.389 -5.164 1.00 52.09 109 ALA A N 1
ATOM 787 C CA . ALA A 1 109 ? 3.785 9.013 -5.093 1.00 52.09 109 ALA A CA 1
ATOM 788 C C . ALA A 1 109 ? 3.6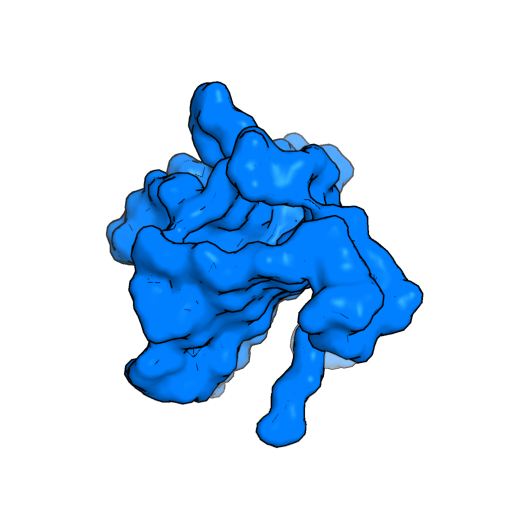05 7.745 -5.906 1.00 52.09 109 ALA A C 1
ATOM 790 O O . ALA A 1 109 ? 4.076 7.694 -7.036 1.00 52.09 109 ALA A O 1
ATOM 791 N N . LEU A 1 110 ? 2.967 6.737 -5.324 1.00 60.59 110 LEU A N 1
ATOM 792 C CA . LEU A 1 110 ? 2.692 5.477 -5.991 1.00 60.59 110 LEU A CA 1
ATOM 793 C C . LEU A 1 110 ? 1.196 5.208 -5.904 1.00 60.59 110 LEU A C 1
ATOM 795 O O . LEU A 1 110 ? 0.736 4.631 -4.932 1.00 60.59 110 LEU A O 1
ATOM 799 N N . VAL A 1 111 ? 0.394 5.592 -6.892 1.00 56.59 111 VAL A N 1
ATOM 800 C CA . VAL A 1 111 ? -0.960 5.019 -6.930 1.00 56.59 111 VAL A CA 1
ATOM 801 C C . VAL A 1 111 ? -0.795 3.574 -7.360 1.00 56.59 111 VAL A C 1
ATOM 803 O O . VAL A 1 111 ? -0.458 3.328 -8.515 1.00 56.59 111 VAL A O 1
ATOM 806 N N . VAL A 1 112 ? -0.976 2.643 -6.426 1.00 56.47 112 VAL A N 1
ATOM 807 C CA . VAL A 1 112 ? -1.118 1.230 -6.752 1.00 56.47 112 VAL A CA 1
ATOM 808 C C . VAL A 1 112 ? -2.599 0.979 -6.929 1.00 56.47 112 VAL A C 1
ATOM 810 O O . VAL A 1 112 ? -3.361 1.074 -5.973 1.00 56.47 112 VAL A O 1
ATOM 813 N N . ASP A 1 113 ? -3.007 0.686 -8.152 1.00 57.38 113 ASP A N 1
ATOM 814 C CA . ASP A 1 113 ? -4.298 0.055 -8.373 1.00 57.38 113 ASP A CA 1
ATOM 815 C C . ASP A 1 113 ? -4.021 -1.383 -8.792 1.00 57.38 113 ASP A C 1
ATOM 817 O O . ASP A 1 113 ? -3.408 -1.655 -9.831 1.00 57.38 113 ASP A O 1
ATOM 821 N N . THR A 1 114 ? -4.393 -2.312 -7.921 1.00 52.44 114 THR A N 1
ATOM 822 C CA . THR A 1 114 ? -4.493 -3.711 -8.298 1.00 52.44 114 THR A CA 1
ATOM 823 C C . THR A 1 114 ? -5.922 -3.915 -8.737 1.00 52.44 114 THR A C 1
ATOM 825 O O . THR A 1 114 ? -6.829 -3.843 -7.907 1.00 52.44 114 THR A O 1
ATOM 828 N N . ILE A 1 115 ? -6.122 -4.181 -10.027 1.00 51.38 115 ILE A N 1
ATOM 829 C CA . ILE A 1 115 ? -7.437 -4.550 -10.545 1.00 51.38 115 ILE A CA 1
ATOM 830 C C . ILE A 1 115 ? -7.985 -5.651 -9.627 1.00 51.38 115 ILE A C 1
ATOM 832 O O . ILE A 1 115 ? -7.351 -6.685 -9.464 1.00 51.38 115 ILE A O 1
ATOM 836 N N . LEU A 1 116 ? -9.122 -5.425 -8.968 1.00 47.91 116 LEU A N 1
ATOM 837 C CA . LEU A 1 116 ? -9.701 -6.337 -7.971 1.00 47.91 116 LEU A CA 1
ATOM 838 C C . LEU A 1 116 ? -10.359 -7.562 -8.630 1.00 47.91 116 LEU A C 1
ATOM 840 O O . LEU A 1 116 ? -11.487 -7.932 -8.308 1.00 47.91 116 LEU A O 1
ATOM 844 N N . LEU A 1 117 ? -9.680 -8.192 -9.588 1.00 49.81 117 LEU A N 1
ATOM 845 C CA . LEU A 1 117 ? -10.113 -9.464 -10.146 1.00 49.81 117 LEU A CA 1
ATOM 846 C C . LEU A 1 117 ? -9.421 -10.606 -9.386 1.00 49.81 117 LEU A C 1
ATOM 848 O O . LEU A 1 117 ? -8.231 -10.503 -9.091 1.00 49.81 117 LEU A O 1
ATOM 852 N N . PRO A 1 118 ? -10.116 -11.727 -9.116 1.00 45.66 118 PRO A N 1
ATOM 853 C CA . PRO A 1 118 ? -9.564 -12.891 -8.407 1.00 45.66 118 PRO A CA 1
ATOM 854 C C . PRO A 1 118 ? -8.291 -13.508 -9.021 1.00 45.66 118 PRO A C 1
ATOM 856 O O . PRO A 1 118 ? -7.670 -14.371 -8.409 1.00 45.66 118 PRO A O 1
ATOM 859 N N . SER A 1 119 ? -7.905 -13.081 -10.226 1.00 55.44 119 SER A N 1
ATOM 860 C CA . SER A 1 119 ? -6.715 -13.504 -10.971 1.00 55.44 119 SER A CA 1
ATOM 861 C C . SER A 1 119 ? -5.852 -12.326 -11.440 1.00 55.44 119 SER A C 1
ATOM 863 O O . SER A 1 119 ? -5.092 -12.466 -12.398 1.00 55.44 119 SER A O 1
ATOM 865 N N . ALA A 1 120 ? -6.016 -11.139 -10.852 1.00 63.00 120 ALA A N 1
ATOM 866 C CA . ALA A 1 120 ? -5.313 -9.954 -11.312 1.00 63.00 120 ALA A CA 1
ATOM 867 C C . ALA A 1 120 ? -3.832 -10.006 -10.946 1.00 63.00 120 ALA A C 1
ATOM 869 O O . ALA A 1 120 ? -3.423 -9.782 -9.810 1.00 63.00 120 ALA A O 1
ATOM 870 N N . THR A 1 121 ? -3.028 -10.251 -11.967 1.00 72.81 121 THR A N 1
ATOM 871 C CA . THR A 1 121 ? -1.579 -10.061 -11.971 1.00 72.81 121 THR A CA 1
ATOM 872 C C . THR A 1 121 ? -1.197 -8.644 -12.399 1.00 72.81 121 THR A C 1
ATOM 874 O O . THR A 1 121 ? -0.015 -8.314 -12.469 1.00 72.81 121 THR A O 1
ATOM 877 N N . THR A 1 122 ? -2.183 -7.803 -12.733 1.00 78.44 122 THR A N 1
ATOM 878 C CA . THR A 1 122 ? -1.926 -6.447 -13.210 1.00 78.44 122 THR A CA 1
ATOM 879 C C . THR A 1 122 ? -1.736 -5.488 -12.047 1.00 78.44 122 THR A C 1
ATOM 881 O O . THR A 1 122 ? -2.625 -5.340 -11.208 1.00 78.44 122 THR A O 1
ATOM 884 N N . ILE A 1 123 ? -0.585 -4.824 -12.032 1.00 77.94 123 ILE A N 1
ATOM 885 C CA . ILE A 1 123 ? -0.251 -3.755 -11.100 1.00 77.94 123 ILE A CA 1
ATOM 886 C C . ILE A 1 123 ? -0.022 -2.499 -11.925 1.00 77.94 123 ILE A C 1
ATOM 888 O O . ILE A 1 123 ? 0.854 -2.469 -12.791 1.00 77.94 123 ILE A O 1
ATOM 892 N N . LEU A 1 124 ? -0.804 -1.463 -11.647 1.00 76.44 124 LEU A N 1
ATOM 893 C CA . LEU A 1 124 ? -0.571 -0.133 -12.183 1.00 76.44 124 LEU A CA 1
ATOM 894 C C . LEU A 1 124 ? 0.107 0.710 -11.111 1.00 76.44 124 LEU A C 1
ATOM 896 O O . LEU A 1 124 ? -0.342 0.734 -9.969 1.00 76.44 124 LEU A O 1
ATOM 900 N N . CYS A 1 125 ? 1.188 1.387 -11.479 1.00 74.56 125 CYS A N 1
ATOM 901 C CA . CYS A 1 125 ? 1.937 2.272 -10.601 1.00 74.56 125 CYS A CA 1
ATOM 902 C C . CYS A 1 125 ? 2.089 3.630 -11.262 1.00 74.56 125 CYS A C 1
ATOM 904 O O . CYS A 1 125 ? 2.906 3.808 -12.165 1.00 74.56 125 CYS A O 1
ATOM 906 N N . GLY A 1 126 ? 1.291 4.588 -10.806 1.00 72.06 126 GLY A N 1
ATOM 907 C CA . GLY A 1 126 ? 1.497 5.983 -11.158 1.00 72.06 126 GLY A CA 1
ATOM 908 C C . GLY A 1 126 ? 2.632 6.566 -10.332 1.00 72.06 126 GLY A C 1
ATOM 909 O O . GLY A 1 126 ? 2.549 6.510 -9.111 1.00 72.06 126 GLY A O 1
ATOM 910 N N . THR A 1 127 ? 3.660 7.104 -10.984 1.00 70.25 127 THR A N 1
ATOM 911 C CA . THR A 1 127 ? 4.789 7.798 -10.355 1.00 70.25 127 THR A CA 1
ATOM 912 C C . THR A 1 127 ? 4.764 9.293 -10.698 1.00 70.25 127 THR A C 1
ATOM 914 O O . THR A 1 127 ? 3.884 9.774 -11.413 1.00 70.25 127 THR A O 1
ATOM 917 N N . ASN A 1 128 ? 5.713 10.062 -10.162 1.00 68.75 128 ASN A N 1
ATOM 918 C CA . ASN A 1 128 ? 5.990 11.441 -10.594 1.00 68.75 128 ASN A CA 1
ATOM 919 C C . ASN A 1 128 ? 6.845 11.510 -11.877 1.00 68.75 128 ASN A C 1
ATOM 921 O O . ASN A 1 128 ? 7.079 12.605 -12.393 1.00 68.75 128 ASN A O 1
ATOM 925 N N . GLU A 1 129 ? 7.310 10.362 -12.371 1.00 69.62 129 GLU A N 1
ATOM 926 C CA . GLU A 1 129 ? 8.099 10.223 -13.596 1.00 69.62 129 GLU A CA 1
ATOM 927 C C . GLU A 1 129 ? 7.349 9.458 -14.699 1.00 69.62 129 GLU A C 1
ATOM 929 O O . GLU A 1 129 ? 7.882 9.277 -15.792 1.00 69.62 129 GLU A O 1
ATOM 934 N N . GLY A 1 130 ? 6.097 9.052 -14.454 1.00 73.06 130 GLY A N 1
ATOM 935 C CA . GLY A 1 130 ? 5.236 8.417 -15.447 1.00 73.06 130 GLY A CA 1
ATOM 936 C C . GLY A 1 130 ? 4.432 7.233 -14.915 1.00 73.06 130 GLY A C 1
ATOM 937 O O . GLY A 1 130 ? 3.995 7.219 -13.768 1.00 73.06 130 GLY A O 1
ATOM 938 N N . LEU A 1 131 ? 4.186 6.246 -15.778 1.00 76.62 131 LEU A N 1
ATOM 939 C CA . LEU A 1 131 ? 3.396 5.052 -15.459 1.00 76.62 131 LEU A CA 1
ATOM 940 C C . LEU A 1 131 ? 4.275 3.801 -15.539 1.00 76.62 131 LEU A C 1
ATOM 942 O O . LEU A 1 131 ? 4.993 3.609 -16.521 1.00 76.62 131 LEU A O 1
ATOM 946 N N . ALA A 1 132 ? 4.181 2.927 -14.543 1.00 78.19 132 ALA A N 1
ATOM 947 C CA . ALA A 1 132 ? 4.670 1.556 -14.617 1.00 78.19 132 ALA A CA 1
ATOM 948 C C . ALA A 1 132 ? 3.486 0.590 -14.627 1.00 78.19 132 ALA A C 1
ATOM 950 O O . ALA A 1 132 ? 2.544 0.743 -13.851 1.00 78.19 132 ALA A O 1
ATOM 951 N N . ILE A 1 133 ? 3.543 -0.413 -15.496 1.00 80.81 133 ILE A N 1
ATOM 952 C CA . ILE A 1 133 ? 2.536 -1.466 -15.587 1.00 80.81 133 ILE A CA 1
ATOM 953 C C . ILE A 1 133 ? 3.246 -2.805 -15.499 1.00 80.81 133 ILE A C 1
ATOM 955 O O . ILE A 1 133 ? 4.112 -3.104 -16.317 1.00 80.81 133 ILE A O 1
ATOM 959 N N . SER A 1 134 ? 2.852 -3.625 -14.539 1.00 81.06 134 SER A N 1
ATOM 960 C CA . SER A 1 134 ? 3.162 -5.050 -14.539 1.00 81.06 134 SER A CA 1
ATOM 961 C C . SER A 1 134 ? 1.894 -5.823 -14.863 1.00 81.06 134 SER A C 1
ATOM 963 O O . SER A 1 134 ? 0.816 -5.422 -14.439 1.00 81.06 134 SER A O 1
ATOM 965 N N . VAL A 1 135 ? 2.015 -6.920 -15.609 1.00 84.06 135 VAL A N 1
ATOM 966 C CA . VAL A 1 135 ? 0.915 -7.861 -15.903 1.00 84.06 135 VAL A CA 1
ATOM 967 C C . VAL A 1 135 ? 1.187 -9.257 -15.334 1.00 84.06 135 VAL A C 1
ATOM 969 O O . VAL A 1 135 ? 0.488 -10.212 -15.661 1.00 84.06 135 VAL A O 1
ATOM 972 N N . ASP A 1 136 ? 2.206 -9.388 -14.486 1.00 83.06 136 ASP A N 1
ATOM 973 C CA . ASP A 1 136 ? 2.721 -10.644 -13.933 1.00 83.06 136 ASP A CA 1
ATOM 974 C C . ASP A 1 136 ? 3.082 -10.517 -12.438 1.00 83.06 136 ASP A C 1
ATOM 976 O O . ASP A 1 136 ? 4.046 -11.106 -11.948 1.00 83.06 136 ASP A O 1
ATOM 980 N N . SER A 1 137 ? 2.278 -9.752 -11.694 1.00 78.69 137 SER A N 1
ATOM 981 C CA . SER A 1 137 ? 2.391 -9.554 -10.242 1.00 78.69 137 SER A CA 1
ATOM 982 C C . SER A 1 137 ? 3.718 -8.924 -9.804 1.00 78.69 137 SER A C 1
ATOM 984 O O . SER A 1 137 ? 4.263 -9.248 -8.747 1.00 78.69 137 SER A O 1
ATOM 986 N N . GLY A 1 138 ? 4.237 -8.007 -10.619 1.00 80.44 138 GLY A N 1
ATOM 987 C CA . GLY A 1 138 ? 5.456 -7.249 -10.349 1.00 80.44 138 GLY A CA 1
ATOM 988 C C . GLY A 1 138 ? 6.741 -7.989 -10.705 1.00 80.44 138 GLY A C 1
ATOM 989 O O . GLY A 1 138 ? 7.808 -7.553 -10.274 1.00 80.44 138 GLY A O 1
ATOM 990 N N . ALA A 1 139 ? 6.665 -9.102 -11.447 1.00 83.69 139 ALA A N 1
ATOM 991 C CA . ALA A 1 139 ? 7.854 -9.818 -11.903 1.00 83.69 139 ALA A CA 1
ATOM 992 C C . ALA A 1 139 ? 8.555 -9.075 -13.052 1.00 83.69 139 ALA A C 1
ATOM 994 O O . ALA A 1 139 ? 9.783 -8.983 -13.071 1.00 83.69 139 ALA A O 1
ATOM 995 N N . THR A 1 140 ? 7.787 -8.497 -13.976 1.00 85.00 140 THR A N 1
ATOM 996 C CA . THR A 1 140 ? 8.266 -7.623 -15.047 1.00 85.00 140 THR A CA 1
ATOM 997 C C . THR A 1 140 ? 7.418 -6.358 -15.157 1.00 85.00 140 THR A C 1
ATOM 999 O O . THR A 1 140 ? 6.265 -6.309 -14.725 1.00 85.00 140 THR A O 1
ATOM 1002 N N . TRP A 1 141 ? 8.018 -5.308 -15.723 1.00 81.31 141 TRP A N 1
ATOM 1003 C CA . TRP A 1 141 ? 7.429 -3.974 -15.793 1.00 81.31 141 TRP A CA 1
ATOM 1004 C C . TRP A 1 141 ? 7.598 -3.366 -17.183 1.00 81.31 141 TRP A C 1
ATOM 1006 O O . TRP A 1 141 ? 8.694 -3.355 -17.744 1.00 81.31 141 TRP A O 1
ATOM 1016 N N . CYS A 1 142 ? 6.511 -2.812 -17.711 1.00 82.06 142 CYS A N 1
ATOM 1017 C CA . CYS A 1 142 ? 6.508 -1.897 -18.841 1.00 82.06 142 CYS A CA 1
ATOM 1018 C C . CYS A 1 142 ? 6.436 -0.464 -18.310 1.00 82.06 142 CYS A C 1
ATOM 1020 O O . CYS A 1 142 ? 5.601 -0.154 -17.458 1.00 82.06 142 CYS A O 1
ATOM 1022 N N . THR A 1 143 ? 7.337 0.396 -18.779 1.00 77.31 143 THR A N 1
ATOM 1023 C CA . THR A 1 143 ? 7.577 1.714 -18.192 1.00 77.31 143 THR A CA 1
ATOM 1024 C C . THR A 1 143 ? 7.353 2.809 -19.218 1.00 77.31 143 THR A C 1
ATOM 1026 O O . THR A 1 143 ? 7.781 2.717 -20.367 1.00 77.31 143 THR A O 1
ATOM 1029 N N . PHE A 1 144 ? 6.669 3.864 -18.795 1.00 73.50 144 PHE A N 1
ATOM 1030 C CA . PHE A 1 144 ? 6.318 4.993 -19.638 1.00 73.50 144 PHE A CA 1
ATOM 1031 C C . PHE A 1 144 ? 6.877 6.269 -19.012 1.00 73.50 144 PHE A C 1
ATOM 1033 O O . PHE A 1 144 ? 6.171 6.974 -18.298 1.00 73.50 144 PHE A O 1
ATOM 1040 N N . SER A 1 145 ? 8.156 6.548 -19.271 1.00 65.38 145 SER A N 1
ATOM 1041 C CA . SER A 1 145 ? 8.916 7.679 -18.707 1.00 65.38 145 SER A CA 1
ATOM 1042 C C . SER A 1 145 ? 8.633 9.035 -19.371 1.00 65.38 145 SER A C 1
ATOM 1044 O O . SER A 1 145 ? 9.254 10.044 -19.041 1.00 65.38 145 SER A O 1
ATOM 1046 N N . SER A 1 146 ? 7.714 9.078 -20.343 1.00 58.44 146 SER A N 1
ATOM 1047 C CA . SER A 1 146 ? 7.251 10.315 -20.969 1.00 58.44 146 SER A CA 1
ATOM 1048 C C . SER A 1 146 ? 5.747 10.248 -21.261 1.00 58.44 146 SER A C 1
ATOM 1050 O O . SER A 1 146 ? 5.287 9.273 -21.863 1.00 58.44 146 SER A O 1
ATOM 1052 N N . PRO A 1 147 ? 4.965 11.285 -20.911 1.00 53.62 147 PRO A N 1
ATOM 1053 C CA . PRO A 1 147 ? 3.520 11.308 -21.133 1.00 53.62 147 PRO A CA 1
ATOM 1054 C C . PRO A 1 147 ? 3.142 11.241 -22.620 1.00 53.62 147 PRO A C 1
ATOM 1056 O O . PRO A 1 147 ? 2.127 10.648 -22.985 1.00 53.62 147 PRO A O 1
ATOM 1059 N N . ALA A 1 148 ? 4.000 11.783 -23.494 1.00 49.59 148 ALA A N 1
ATOM 1060 C CA . ALA A 1 148 ? 3.750 11.908 -24.929 1.00 49.59 148 ALA A CA 1
ATOM 1061 C C . ALA A 1 148 ? 3.670 10.559 -25.667 1.00 49.59 148 ALA A C 1
ATOM 1063 O O . ALA A 1 148 ? 2.921 10.435 -26.632 1.00 49.59 148 ALA A O 1
ATOM 1064 N N . THR A 1 149 ? 4.402 9.540 -25.213 1.00 50.19 149 THR A N 1
ATOM 1065 C CA . THR A 1 149 ? 4.354 8.175 -25.768 1.00 50.19 149 THR A CA 1
ATOM 1066 C C . THR A 1 149 ? 3.336 7.274 -25.067 1.00 50.19 149 THR A C 1
ATOM 1068 O O . THR A 1 149 ? 3.017 6.208 -25.587 1.00 50.19 149 THR A O 1
ATOM 1071 N N . ALA A 1 150 ? 2.799 7.707 -23.923 1.00 48.72 150 ALA A N 1
ATOM 1072 C CA . ALA A 1 150 ? 1.822 6.973 -23.115 1.00 48.72 150 ALA A CA 1
ATOM 1073 C C . ALA A 1 150 ? 0.377 7.478 -23.276 1.00 48.72 150 ALA A C 1
ATOM 1075 O O . ALA A 1 150 ? -0.541 6.919 -22.682 1.00 48.72 150 ALA A O 1
ATOM 1076 N N . GLY A 1 151 ? 0.171 8.567 -24.028 1.00 51.47 151 GLY A N 1
ATOM 1077 C CA . GLY A 1 151 ? -1.128 9.239 -24.129 1.00 51.47 151 GLY A CA 1
ATOM 1078 C C . GLY A 1 151 ? -1.554 9.962 -22.844 1.00 51.47 151 GLY A C 1
ATOM 1079 O O . GLY A 1 151 ? -2.731 10.274 -22.681 1.00 51.47 151 GLY A O 1
ATOM 1080 N N . LEU A 1 152 ? -0.617 10.229 -21.929 1.00 54.34 152 LEU A N 1
ATOM 1081 C CA . LEU A 1 152 ? -0.869 10.914 -20.663 1.00 54.34 152 LEU A CA 1
ATOM 1082 C C . LEU A 1 152 ? -0.549 12.409 -20.809 1.00 54.34 152 LEU A C 1
ATOM 1084 O O . LEU A 1 152 ? 0.349 12.797 -21.550 1.00 54.34 152 LEU A O 1
ATOM 1088 N N . GLY A 1 153 ? -1.298 13.277 -20.126 1.00 50.72 153 GLY A N 1
ATOM 1089 C CA . GLY A 1 153 ? -1.112 14.733 -20.220 1.00 50.72 153 GLY A CA 1
ATOM 1090 C C . GLY A 1 153 ? 0.018 15.293 -19.345 1.00 50.72 153 GLY A C 1
ATOM 1091 O O . GLY A 1 153 ? 0.435 16.430 -19.556 1.00 50.72 153 GLY A O 1
ATOM 1092 N N . THR A 1 154 ? 0.501 14.535 -18.351 1.00 56.44 154 THR A N 1
ATOM 1093 C CA . THR A 1 154 ? 1.500 14.980 -17.360 1.00 56.44 154 THR A CA 1
ATOM 1094 C C . THR A 1 154 ? 2.331 13.801 -16.829 1.00 56.44 154 THR A C 1
ATOM 1096 O O . THR A 1 154 ? 1.941 12.644 -16.982 1.00 56.44 154 THR A O 1
ATOM 1099 N N . ASN A 1 155 ? 3.464 14.097 -16.179 1.00 55.12 155 ASN A N 1
ATOM 1100 C CA . ASN A 1 155 ? 4.329 13.095 -15.534 1.00 55.12 155 ASN A CA 1
ATOM 1101 C C . ASN A 1 155 ? 3.799 12.625 -14.169 1.00 55.12 155 ASN A C 1
ATOM 1103 O O . ASN A 1 155 ? 4.374 11.722 -13.579 1.00 55.12 155 ASN A O 1
ATOM 1107 N N . SER A 1 156 ? 2.761 13.273 -13.629 1.00 57.59 156 SER A N 1
ATOM 1108 C CA . SER A 1 156 ? 2.293 13.045 -12.263 1.00 57.59 156 SER A CA 1
ATOM 1109 C C . SER A 1 156 ? 0.905 12.424 -12.292 1.00 57.59 156 SER A C 1
ATOM 1111 O O . SER A 1 156 ? -0.079 13.081 -12.637 1.00 57.59 156 SER A O 1
ATOM 1113 N N . ILE A 1 157 ? 0.837 11.144 -11.935 1.00 60.31 157 ILE A N 1
ATOM 1114 C CA . ILE A 1 157 ? -0.417 10.395 -11.874 1.00 60.31 157 ILE A CA 1
ATOM 1115 C C . ILE A 1 157 ? -0.898 10.382 -10.423 1.00 60.31 157 ILE A C 1
ATOM 1117 O O . ILE A 1 157 ? -0.378 9.651 -9.587 1.00 60.31 157 ILE A O 1
ATOM 1121 N N . ALA A 1 158 ? -1.899 11.213 -10.126 1.00 53.69 158 ALA A N 1
ATOM 1122 C CA . ALA A 1 158 ? -2.491 11.329 -8.789 1.00 53.69 158 ALA A CA 1
ATOM 1123 C C . ALA A 1 158 ? -3.645 10.340 -8.536 1.00 53.69 158 ALA A C 1
ATOM 1125 O O . ALA A 1 158 ? -4.146 10.243 -7.419 1.00 53.69 158 ALA A O 1
ATOM 1126 N N . GLY A 1 159 ? -4.083 9.618 -9.569 1.00 52.81 159 GLY A N 1
ATOM 1127 C CA . GLY A 1 159 ? -5.152 8.632 -9.485 1.00 52.81 159 GLY A CA 1
ATOM 1128 C C . GLY A 1 159 ? -5.212 7.787 -10.750 1.00 52.81 159 GLY A C 1
ATOM 1129 O O . GLY A 1 159 ? -4.949 8.279 -11.847 1.00 52.81 159 GLY A O 1
ATOM 1130 N N . LEU A 1 160 ? -5.556 6.518 -10.584 1.00 58.94 160 LEU A N 1
ATOM 1131 C CA . LEU A 1 160 ? -5.867 5.588 -11.659 1.00 58.94 160 LEU A CA 1
ATOM 1132 C C . LEU A 1 160 ? -7.332 5.192 -11.478 1.00 58.94 160 LEU A C 1
ATOM 1134 O O . LEU A 1 160 ? -7.772 4.950 -10.356 1.00 58.94 160 LEU A O 1
ATOM 1138 N N . TRP A 1 161 ? -8.101 5.218 -12.562 1.00 45.09 161 TRP A N 1
ATOM 1139 C CA . TRP A 1 161 ? -9.500 4.809 -12.554 1.00 45.09 161 TRP A CA 1
ATOM 1140 C C . TRP A 1 161 ? -9.763 3.964 -13.792 1.00 45.09 161 TRP A C 1
ATOM 1142 O O . TRP A 1 161 ? -9.508 4.406 -14.913 1.00 45.09 161 TRP A O 1
ATOM 1152 N N . LEU A 1 162 ? -10.246 2.746 -13.580 1.00 47.22 162 LEU A N 1
ATOM 1153 C CA . LEU A 1 162 ? -10.705 1.846 -14.632 1.00 47.22 162 LEU A CA 1
ATOM 1154 C C . LEU A 1 162 ? -12.238 1.777 -14.583 1.00 47.22 162 LEU A C 1
ATOM 1156 O O . LEU A 1 162 ? -12.813 1.737 -13.494 1.00 47.22 162 LEU A O 1
ATOM 1160 N N . GLN A 1 163 ? -12.873 1.811 -15.761 1.00 37.75 163 GLN A N 1
ATOM 1161 C CA . GLN A 1 163 ? -14.317 1.586 -15.935 1.00 37.75 163 GLN A CA 1
ATOM 1162 C C . GLN A 1 163 ? -14.701 0.127 -15.721 1.00 37.75 163 GLN A C 1
ATOM 1164 O O . GLN A 1 163 ? -13.912 -0.750 -16.138 1.00 37.75 163 GLN A O 1
#

pLDDT: mean 76.35, std 15.56, range [37.75, 94.94]

Sequence (163 aa):
MKGFNGSWSTLLNTTTYNLNTLNCVFVLPGSSSAQVYVGTDKSIYDSSNNGSSWSPMQGSPIGSLALAVSGTTLYADGQLGASTSGLNVDSAGTWKNILNNSQFGNTTALVVDTILLPSATTILCGTNEGLAISVDSGATWCTFSSPATAGLGTNSIAGLWLQ